Protein AF-A0A933E870-F1 (afdb_monomer_lite)

Organism: Tectimicrobiota bacterium (NCBI:txid2528274)

InterPro domains:
  IPR004360 Glyoxalase/fosfomycin resistance/dioxygenase domain [PF00903] (5-36)
  IPR029068 Glyoxalase/Bleomycin resistance protein/Dihydroxybiphenyl dioxygenase [G3DSA:3.10.180.10] (1-41)
  IPR029068 Glyoxalase/Bleomycin resistance protein/Dihydroxybiphenyl dioxygenase [SSF54593] (1-34)
  IPR037523 Vicinal oxygen chelate (VOC), core domain [PS51819] (5-41)

Sequence (41 aa):
MGLTGINHTSFTVADVKASAKWYCEKLGFEVMSDAVRDPAY

Foldseek 3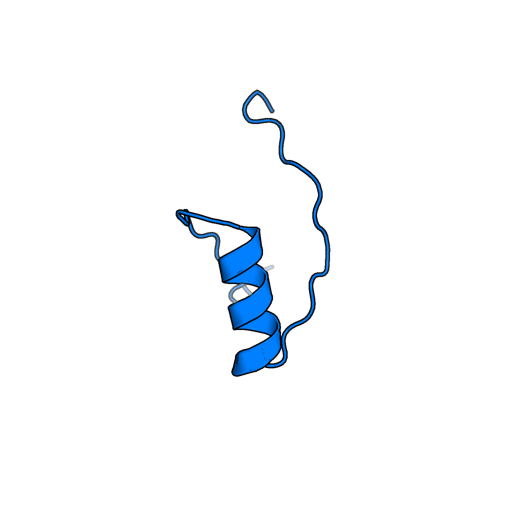Di:
DDDPDDDDDDDDDPDPVVVQVCCCPPVVDDDPDPDDDDPVD

Secondary structure (DSSP, 8-state):
-------------S-HHHHHHHHHHHH-----------TT-

Radius of gyration: 13.34 Å; chains: 1; bounding box: 29×34×25 Å

pLDDT: mean 89.27, std 11.47, range [51.38, 98.25]

Structure (mmCIF, N/CA/C/O backbone):
data_AF-A0A933E870-F1
#
_entry.id   AF-A0A933E870-F1
#
loop_
_atom_site.group_PDB
_atom_site.id
_atom_site.type_symbol
_atom_site.label_atom_id
_atom_site.label_alt_id
_atom_site.label_comp_id
_atom_site.label_asym_id
_atom_site.label_entity_id
_atom_site.label_seq_id
_atom_site.pdbx_PDB_ins_code
_atom_site.Cartn_x
_atom_site.Cartn_y
_atom_site.Cartn_z
_atom_site.occupancy
_atom_site.B_iso_or_equiv
_atom_site.auth_seq_id
_atom_site.auth_comp_id
_atom_site.auth_asym_id
_atom_site.auth_atom_id
_atom_site.pdbx_PDB_model_num
ATOM 1 N N . MET A 1 1 ? 9.977 -25.613 -16.872 1.00 55.69 1 MET A N 1
ATOM 2 C CA . MET A 1 1 ? 10.090 -24.175 -16.546 1.00 55.69 1 MET A CA 1
ATOM 3 C C . MET A 1 1 ? 8.970 -23.448 -17.262 1.00 55.69 1 MET A C 1
ATOM 5 O O 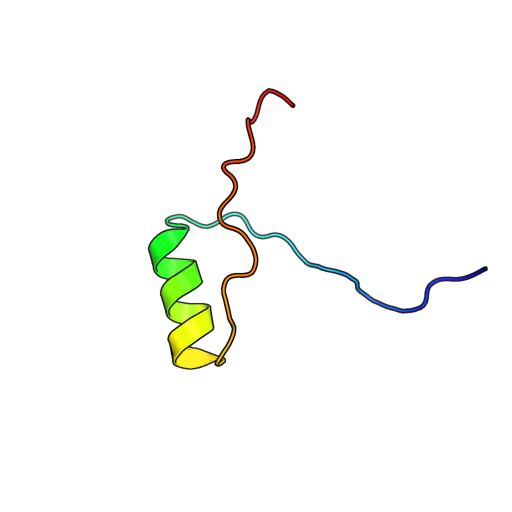. MET A 1 1 ? 8.827 -23.642 -18.460 1.00 55.69 1 MET A O 1
ATOM 9 N N . GLY A 1 2 ? 8.148 -22.700 -16.532 1.00 85.88 2 GLY A N 1
ATOM 10 C CA . GLY A 1 2 ? 6.985 -21.985 -17.057 1.00 85.88 2 GLY A CA 1
ATOM 11 C C . GLY A 1 2 ? 6.459 -20.993 -16.020 1.00 85.88 2 GLY A C 1
ATOM 12 O O . GLY A 1 2 ? 6.883 -21.038 -14.865 1.00 85.88 2 GLY A O 1
ATOM 13 N N . LEU A 1 3 ? 5.570 -20.093 -16.436 1.00 89.50 3 LEU A N 1
ATOM 14 C CA . LEU A 1 3 ? 4.929 -19.130 -15.540 1.00 89.50 3 LEU A CA 1
ATOM 15 C C . LEU A 1 3 ? 3.980 -19.862 -14.585 1.00 89.50 3 LEU A C 1
ATOM 17 O O . LEU A 1 3 ? 3.109 -20.604 -15.030 1.00 89.50 3 LEU A O 1
ATOM 21 N N . THR A 1 4 ? 4.150 -19.651 -13.281 1.00 95.06 4 THR A N 1
ATOM 22 C CA . THR A 1 4 ? 3.316 -20.271 -12.237 1.00 95.06 4 THR A CA 1
ATOM 23 C C . THR A 1 4 ? 2.209 -19.348 -11.731 1.00 95.06 4 THR A C 1
ATOM 25 O O . THR A 1 4 ? 1.278 -19.818 -11.085 1.00 95.06 4 THR A O 1
ATOM 28 N N . GLY A 1 5 ? 2.285 -18.049 -12.034 1.00 94.81 5 GLY A N 1
ATOM 29 C CA . GLY A 1 5 ? 1.286 -17.063 -11.635 1.00 94.81 5 GLY A CA 1
ATOM 30 C C . GLY A 1 5 ? 1.852 -15.651 -11.515 1.00 94.81 5 GLY A C 1
ATOM 31 O O . GLY A 1 5 ? 2.963 -15.365 -11.965 1.00 94.81 5 GLY A O 1
ATOM 32 N N . ILE A 1 6 ? 1.063 -14.771 -10.898 1.00 94.69 6 ILE A N 1
ATOM 33 C CA . ILE A 1 6 ? 1.454 -13.396 -10.571 1.00 94.69 6 ILE A CA 1
ATOM 34 C C . ILE A 1 6 ? 2.195 -13.407 -9.235 1.00 94.69 6 ILE A C 1
ATOM 36 O O . ILE A 1 6 ? 1.718 -13.990 -8.266 1.00 94.69 6 ILE A O 1
ATOM 40 N N . ASN A 1 7 ? 3.352 -12.748 -9.188 1.00 93.56 7 ASN A N 1
ATOM 41 C CA . ASN A 1 7 ? 4.158 -12.662 -7.973 1.00 93.56 7 ASN A CA 1
ATOM 42 C C . ASN A 1 7 ? 3.858 -11.402 -7.143 1.00 93.56 7 ASN A C 1
ATOM 44 O O . ASN A 1 7 ? 3.675 -11.509 -5.937 1.00 93.56 7 ASN A O 1
ATOM 48 N N . HIS A 1 8 ? 3.800 -10.225 -7.774 1.00 92.94 8 HIS A N 1
ATOM 49 C CA . HIS A 1 8 ? 3.503 -8.957 -7.104 1.00 92.94 8 HIS A CA 1
ATOM 50 C C . HIS A 1 8 ? 2.934 -7.924 -8.086 1.00 92.94 8 HIS A C 1
ATOM 52 O O . HIS A 1 8 ? 2.946 -8.114 -9.303 1.00 92.94 8 HIS 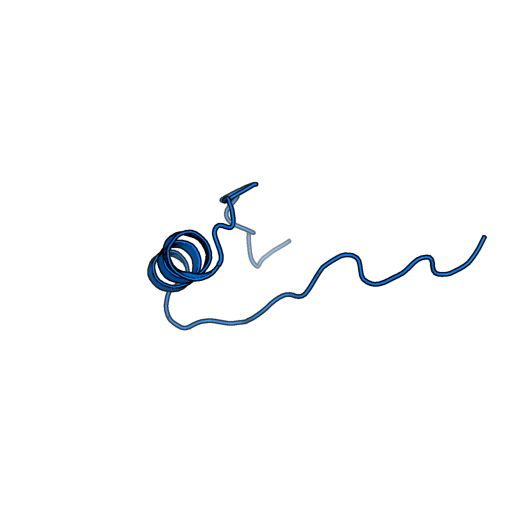A O 1
ATOM 58 N N . THR A 1 9 ? 2.430 -6.812 -7.555 1.00 92.69 9 THR A N 1
ATOM 59 C CA . THR A 1 9 ? 2.056 -5.618 -8.322 1.00 92.69 9 THR A CA 1
ATOM 60 C C . THR A 1 9 ? 2.511 -4.387 -7.551 1.00 92.69 9 THR A C 1
ATOM 62 O O . THR A 1 9 ? 2.414 -4.351 -6.326 1.00 92.69 9 THR A O 1
ATOM 65 N N . SER A 1 10 ? 3.026 -3.391 -8.266 1.00 92.56 10 SER A N 1
ATOM 66 C CA . SER A 1 10 ? 3.508 -2.138 -7.688 1.00 92.56 10 SER A CA 1
ATOM 67 C C . SER A 1 10 ? 2.619 -0.981 -8.121 1.00 92.56 10 SER A C 1
ATOM 69 O O . SER A 1 10 ? 2.175 -0.925 -9.266 1.00 92.56 10 SER A O 1
ATOM 71 N N . PHE A 1 11 ? 2.388 -0.044 -7.204 1.00 90.94 11 PHE A N 1
ATOM 72 C CA . PHE A 1 11 ? 1.569 1.140 -7.437 1.00 90.94 11 PHE A CA 1
ATOM 73 C C . PHE A 1 11 ? 2.331 2.394 -7.021 1.00 90.94 11 PHE A C 1
ATOM 75 O O . PHE A 1 11 ? 3.007 2.403 -5.992 1.00 90.94 11 PHE A O 1
ATOM 82 N N . THR A 1 12 ? 2.170 3.471 -7.785 1.00 94.00 12 THR A N 1
ATOM 83 C CA . THR A 1 12 ? 2.529 4.816 -7.329 1.00 94.00 12 THR A CA 1
ATOM 84 C C . THR A 1 12 ? 1.352 5.385 -6.550 1.00 94.00 12 THR A C 1
ATOM 86 O O 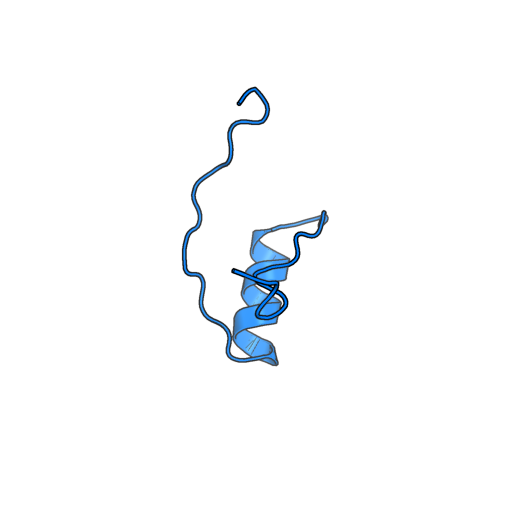. THR A 1 12 ? 0.227 5.412 -7.045 1.00 94.00 12 THR A O 1
ATOM 89 N N . VAL A 1 13 ? 1.608 5.835 -5.326 1.00 94.56 13 VAL A N 1
ATOM 90 C CA . VAL A 1 13 ? 0.596 6.387 -4.419 1.00 94.56 13 VAL A CA 1
ATOM 91 C C . VAL A 1 13 ? 1.054 7.742 -3.899 1.00 94.56 13 VAL A C 1
ATOM 93 O O . VAL A 1 13 ? 2.251 8.009 -3.837 1.00 94.56 13 VAL A O 1
ATOM 96 N N . ALA A 1 14 ? 0.106 8.595 -3.511 1.00 95.94 14 ALA A N 1
ATOM 97 C CA . ALA A 1 14 ? 0.427 9.916 -2.971 1.00 95.94 14 ALA A CA 1
ATOM 98 C C . ALA A 1 14 ? 1.106 9.842 -1.589 1.00 95.94 14 ALA A C 1
ATOM 100 O O . ALA A 1 14 ? 1.982 10.648 -1.292 1.00 95.94 14 ALA A O 1
ATOM 101 N N . ASP A 1 15 ? 0.718 8.866 -0.759 1.00 95.00 15 ASP A N 1
ATOM 102 C CA . ASP A 1 15 ? 1.287 8.631 0.570 1.00 95.00 15 ASP A CA 1
ATOM 103 C C . ASP A 1 15 ? 1.383 7.120 0.842 1.00 95.00 15 ASP A C 1
ATOM 105 O O . ASP A 1 15 ? 0.378 6.398 0.898 1.00 95.00 15 ASP A O 1
ATOM 109 N N . VAL A 1 16 ? 2.618 6.639 1.005 1.00 93.25 16 VAL A N 1
ATOM 110 C CA . VAL A 1 16 ? 2.927 5.224 1.248 1.00 93.25 16 VAL A CA 1
ATOM 111 C C . VAL A 1 16 ? 2.416 4.763 2.613 1.00 93.25 16 VAL A C 1
ATOM 113 O O . VAL A 1 16 ? 1.883 3.661 2.719 1.00 93.25 16 VAL A O 1
ATOM 116 N N . LYS A 1 17 ? 2.512 5.600 3.653 1.00 94.06 17 LYS A N 1
ATOM 117 C CA . LYS A 1 17 ? 2.080 5.245 5.013 1.00 94.06 17 LYS A CA 1
ATOM 118 C C . LYS A 1 17 ? 0.563 5.143 5.090 1.00 94.06 17 LYS A C 1
ATOM 120 O O . LYS A 1 17 ? 0.046 4.189 5.670 1.00 94.06 17 LYS A O 1
ATOM 125 N N . ALA A 1 18 ? -0.147 6.087 4.472 1.00 96.44 18 ALA A N 1
ATOM 126 C CA . ALA A 1 18 ? -1.606 6.046 4.400 1.00 96.44 18 ALA A CA 1
ATOM 127 C C . ALA A 1 18 ? -2.096 4.811 3.628 1.00 96.44 18 ALA A C 1
ATOM 129 O O . ALA A 1 18 ? -3.027 4.134 4.067 1.00 96.44 18 ALA A O 1
ATOM 130 N N . SER A 1 19 ? -1.427 4.480 2.519 1.00 96.56 19 SER A N 1
ATOM 131 C CA . SER A 1 19 ? -1.751 3.295 1.721 1.00 96.56 19 SER A CA 1
ATOM 132 C C . SER A 1 19 ? -1.504 2.010 2.508 1.00 96.56 19 SER A C 1
ATOM 134 O O . SER A 1 19 ? -2.411 1.189 2.620 1.00 96.56 19 SER A O 1
ATOM 136 N N . ALA A 1 20 ? -0.324 1.853 3.119 1.00 95.19 20 ALA A N 1
ATOM 137 C CA . ALA A 1 20 ? 0.007 0.688 3.939 1.00 95.19 20 ALA A CA 1
ATOM 138 C C . ALA A 1 20 ? -1.011 0.485 5.072 1.00 95.19 20 ALA A C 1
ATOM 140 O O . ALA A 1 20 ? -1.539 -0.612 5.230 1.00 95.19 20 ALA A O 1
ATOM 141 N N . LYS A 1 21 ? -1.372 1.559 5.790 1.00 97.25 21 LYS A N 1
ATOM 142 C CA . LYS A 1 21 ? -2.412 1.518 6.827 1.00 97.25 21 LYS A CA 1
ATOM 143 C C . LYS A 1 21 ? -3.742 0.997 6.283 1.00 97.25 21 LYS A C 1
ATOM 145 O O . LYS A 1 21 ? -4.351 0.135 6.907 1.00 97.25 21 LYS A O 1
ATOM 150 N N . TRP A 1 22 ? -4.186 1.487 5.126 1.00 97.69 22 TRP A N 1
ATOM 151 C CA . TRP A 1 22 ? -5.434 1.034 4.514 1.00 97.69 22 TRP A CA 1
ATOM 152 C C . TRP A 1 22 ? -5.390 -0.455 4.148 1.00 97.69 22 TRP A C 1
ATOM 154 O O . TRP A 1 22 ? -6.327 -1.181 4.480 1.00 97.69 22 TRP A O 1
ATOM 164 N N . TYR A 1 23 ? -4.300 -0.924 3.529 1.00 97.19 23 TYR A N 1
ATOM 165 C CA . TYR A 1 23 ? -4.128 -2.341 3.185 1.00 97.19 23 TYR A CA 1
ATOM 166 C C . TYR A 1 23 ? -4.168 -3.227 4.439 1.00 97.19 23 TYR A C 1
ATOM 168 O O . TYR A 1 23 ? -4.864 -4.243 4.446 1.00 97.19 23 TYR A O 1
ATOM 176 N N . CYS A 1 24 ? -3.507 -2.812 5.521 1.00 97.38 24 CYS A N 1
ATOM 177 C CA . CYS A 1 24 ? -3.534 -3.549 6.782 1.00 97.38 24 CYS A CA 1
ATOM 178 C C . CYS A 1 24 ? -4.926 -3.540 7.436 1.00 97.38 24 CYS A C 1
ATOM 180 O O . CYS A 1 24 ? -5.444 -4.588 7.803 1.00 97.38 24 CYS A O 1
ATOM 182 N N . GLU A 1 25 ? -5.574 -2.378 7.555 1.00 98.25 25 GLU A N 1
ATOM 183 C CA . GLU A 1 25 ? -6.842 -2.248 8.290 1.00 98.25 25 GLU A CA 1
ATOM 184 C C . GLU A 1 25 ? -8.058 -2.789 7.532 1.00 98.25 25 GLU A C 1
ATOM 186 O O . GLU A 1 25 ? -9.028 -3.220 8.155 1.00 98.25 25 GLU A O 1
ATOM 191 N N . LYS A 1 26 ? -8.061 -2.705 6.198 1.00 98.25 26 LYS A N 1
ATOM 192 C CA . LYS A 1 26 ? -9.231 -3.060 5.378 1.00 98.25 26 LYS A CA 1
ATOM 193 C C . LYS A 1 26 ? -9.128 -4.430 4.743 1.00 98.25 26 LYS A C 1
ATOM 195 O O . LYS A 1 26 ? -10.159 -5.073 4.571 1.00 98.25 26 LYS A O 1
ATOM 200 N N . LEU A 1 27 ? -7.918 -4.864 4.401 1.00 97.00 27 LEU A N 1
ATOM 201 C CA . LEU A 1 27 ? -7.691 -6.149 3.741 1.00 97.00 27 LEU A CA 1
ATOM 202 C C . LEU A 1 27 ? -6.977 -7.161 4.642 1.00 97.00 27 LEU A C 1
ATOM 204 O O . LEU A 1 27 ? -6.861 -8.320 4.257 1.00 97.00 27 LEU A O 1
ATOM 208 N N . GLY A 1 28 ? -6.540 -6.753 5.840 1.00 97.25 28 GLY A N 1
ATOM 209 C CA . GLY A 1 28 ? -5.846 -7.635 6.780 1.00 97.25 28 GLY A CA 1
ATOM 210 C C . GLY A 1 28 ? -4.442 -8.018 6.315 1.00 97.25 28 GLY A C 1
ATOM 211 O O . GLY A 1 28 ? -3.941 -9.070 6.695 1.00 97.25 28 GLY A O 1
ATOM 212 N N . PHE A 1 29 ? -3.833 -7.211 5.443 1.00 96.94 29 PHE A N 1
ATOM 213 C CA . PHE A 1 29 ? -2.469 -7.450 4.977 1.00 96.94 29 PHE A CA 1
ATOM 214 C C . PHE A 1 29 ? -1.439 -7.048 6.033 1.00 96.94 29 PHE A C 1
ATOM 216 O O . PHE A 1 29 ? -1.738 -6.329 6.985 1.00 96.94 29 PHE A O 1
ATOM 223 N N . GLU A 1 30 ? -0.200 -7.482 5.821 1.00 96.06 30 GLU A N 1
ATOM 224 C CA . GLU A 1 30 ? 0.930 -7.165 6.687 1.00 96.06 30 GLU A CA 1
ATOM 225 C C . GLU A 1 30 ? 2.071 -6.552 5.873 1.00 96.06 30 GLU A C 1
ATOM 227 O O . GLU A 1 30 ? 2.324 -6.924 4.723 1.00 96.06 30 GLU A O 1
ATOM 232 N N . VAL A 1 31 ? 2.777 -5.594 6.476 1.00 94.50 31 VAL A N 1
ATOM 233 C CA . VAL A 1 31 ? 3.959 -4.986 5.860 1.00 94.50 31 VAL A CA 1
ATOM 234 C C . VAL A 1 31 ? 5.127 -5.958 5.988 1.00 94.50 31 VAL A C 1
ATOM 236 O O . VAL A 1 31 ? 5.628 -6.186 7.084 1.00 94.50 31 VAL A O 1
ATOM 239 N N . MET A 1 32 ? 5.576 -6.511 4.860 1.00 92.75 32 MET A N 1
ATOM 240 C CA . MET A 1 32 ? 6.720 -7.433 4.835 1.00 92.75 32 MET A CA 1
ATOM 241 C C . MET A 1 32 ? 8.078 -6.714 4.838 1.00 92.75 32 MET A C 1
ATOM 243 O O . MET A 1 32 ? 9.067 -7.270 5.306 1.00 92.75 32 MET A O 1
ATOM 247 N N . SER A 1 33 ? 8.151 -5.497 4.289 1.00 89.12 33 SER A N 1
ATOM 248 C CA . SER A 1 33 ? 9.362 -4.670 4.260 1.00 89.12 33 SER A CA 1
ATOM 249 C C . SER A 1 33 ? 9.001 -3.209 3.987 1.00 89.12 33 SER A C 1
ATOM 251 O O . SER A 1 33 ? 8.143 -2.933 3.150 1.00 89.12 33 SER A O 1
ATOM 253 N N . ASP A 1 34 ? 9.674 -2.283 4.666 1.00 85.44 34 ASP A N 1
ATOM 254 C CA . ASP A 1 34 ? 9.595 -0.834 4.453 1.00 85.44 34 ASP A CA 1
ATOM 255 C C . ASP A 1 34 ? 10.907 -0.253 3.899 1.00 85.44 34 ASP A C 1
ATOM 257 O O . ASP A 1 34 ? 11.151 0.950 3.993 1.00 85.44 34 ASP A O 1
ATOM 261 N N . ALA A 1 35 ? 11.755 -1.103 3.307 1.00 80.88 35 ALA A N 1
ATOM 262 C CA . ALA A 1 35 ? 13.030 -0.676 2.752 1.00 80.88 35 ALA A C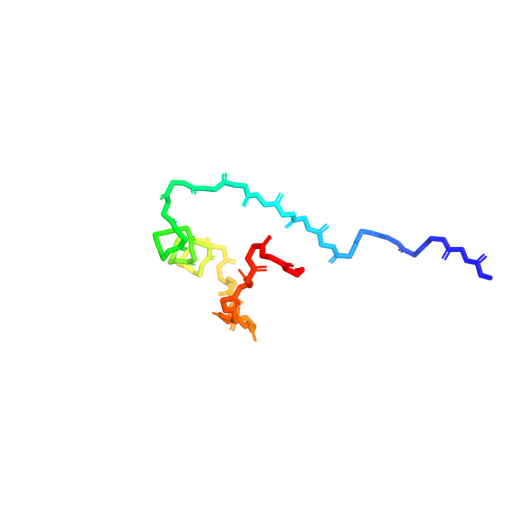A 1
ATOM 263 C C . ALA A 1 35 ? 12.822 0.462 1.742 1.00 80.88 35 ALA A C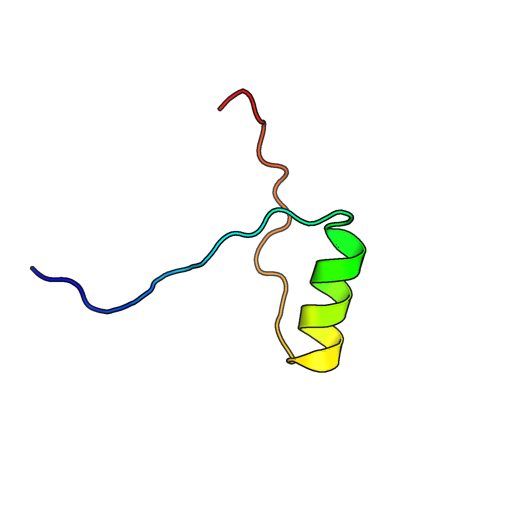 1
ATOM 265 O O . ALA A 1 35 ? 12.160 0.298 0.713 1.00 80.88 35 ALA A O 1
ATOM 266 N N . VAL A 1 36 ? 13.405 1.624 2.048 1.00 76.31 36 VAL A N 1
ATOM 267 C CA . VAL A 1 36 ? 13.402 2.766 1.137 1.00 76.31 36 VAL A CA 1
ATOM 268 C C . VAL A 1 36 ? 14.183 2.356 -0.099 1.00 76.31 36 VAL A C 1
ATOM 270 O O . VAL A 1 36 ? 15.387 2.104 -0.036 1.00 76.31 36 VAL A O 1
ATOM 273 N N . ARG A 1 37 ? 13.484 2.259 -1.227 1.00 70.25 37 ARG A N 1
ATOM 274 C CA . ARG A 1 37 ? 14.129 2.004 -2.505 1.00 70.25 37 ARG A CA 1
ATOM 275 C C . ARG A 1 37 ? 14.804 3.294 -2.957 1.00 70.25 37 ARG A C 1
ATOM 277 O O . ARG A 1 37 ? 14.120 4.291 -3.180 1.00 70.25 37 ARG A O 1
ATOM 284 N N . ASP A 1 38 ? 16.131 3.271 -3.044 1.00 75.06 38 ASP A N 1
ATOM 285 C CA . ASP A 1 38 ? 16.896 4.381 -3.604 1.00 75.06 38 ASP A CA 1
ATOM 286 C C . ASP A 1 38 ? 16.514 4.533 -5.088 1.00 75.06 38 ASP A C 1
ATOM 288 O O . ASP A 1 38 ? 16.671 3.580 -5.849 1.00 75.06 38 ASP A O 1
ATOM 292 N N . PRO A 1 39 ? 15.981 5.686 -5.526 1.00 65.38 39 PRO A N 1
ATOM 293 C CA . PRO A 1 39 ? 15.617 5.887 -6.925 1.00 65.38 39 PRO A CA 1
ATOM 294 C C . PRO A 1 39 ? 16.823 5.892 -7.883 1.00 65.38 39 PRO A C 1
ATOM 296 O O . PRO A 1 39 ? 16.616 5.852 -9.094 1.00 65.38 39 PRO A O 1
ATOM 299 N N . ALA A 1 40 ? 18.061 5.947 -7.380 1.00 72.50 40 ALA A N 1
ATOM 300 C CA . ALA A 1 40 ? 19.287 5.844 -8.166 1.00 72.50 40 ALA A CA 1
ATOM 301 C C . ALA A 1 40 ? 19.755 4.393 -8.423 1.00 72.50 40 ALA A C 1
ATOM 303 O O . ALA A 1 40 ? 20.739 4.225 -9.148 1.00 72.50 40 ALA A O 1
ATOM 304 N N . TYR A 1 41 ? 19.078 3.371 -7.869 1.00 51.38 41 TYR A N 1
ATOM 305 C CA . TYR A 1 41 ? 19.380 1.940 -8.070 1.00 51.38 41 TYR A CA 1
ATOM 306 C C . TYR A 1 41 ? 18.146 1.058 -8.367 1.00 51.38 41 TYR A C 1
ATOM 308 O O . TYR A 1 41 ? 17.162 1.014 -7.588 1.00 51.38 41 TYR A O 1
#